Protein AF-A0A0A1Q3C1-F1 (afdb_monomer_lite)

pLDDT: mean 76.47, std 19.04, range [34.91, 94.44]

Radius of gyration: 22.86 Å; chains: 1; bounding box: 37×79×57 Å

Secondary structure (DSSP, 8-state):
---------------------------PPEEEEEETTEEEEEEEHHHHHHHHHHTT-EEEEEE-SS-EEEEEEETTSS-EEEEEEEEE-SSSEEEEEEEEETTEEE-TTHHHHHHHHHHH---

Foldseek 3Di:
DDDDDDDPPPPPDDPPPPPPPPPPPPQWAWEWEDDPNDIDTLGTPVLLQVLLVLLVKGKDWDDDQFKTWIWIFRPPPLTQIWIWIFGDPPDRYTYTPWIDTSNHTDDSVCSNVVSVVSNPPDD

Structure (mmCIF, N/CA/C/O backbone):
data_AF-A0A0A1Q3C1-F1
#
_entry.id   AF-A0A0A1Q3C1-F1
#
loop_
_atom_site.group_PDB
_atom_site.id
_atom_site.type_symbol
_atom_site.label_atom_id
_atom_site.label_alt_id
_atom_site.label_comp_id
_atom_site.label_asym_id
_atom_site.label_entity_id
_atom_site.label_seq_id
_atom_site.pdbx_PDB_ins_code
_atom_site.Cartn_x
_atom_site.Cartn_y
_atom_site.Cartn_z
_atom_site.occupancy
_atom_site.B_iso_or_equiv
_atom_site.auth_seq_id
_atom_site.auth_comp_id
_atom_site.auth_asym_id
_atom_site.auth_atom_id
_atom_site.pdbx_PDB_model_num
ATOM 1 N N . MET A 1 1 ? 17.900 65.408 40.569 1.00 34.91 1 MET A N 1
ATOM 2 C CA . MET A 1 1 ? 16.701 64.740 41.127 1.00 34.91 1 MET A CA 1
ATOM 3 C C . MET A 1 1 ? 15.834 64.235 39.973 1.00 34.91 1 MET A C 1
ATOM 5 O O . MET A 1 1 ? 15.878 64.850 38.917 1.00 34.91 1 MET A O 1
ATOM 9 N N . PRO A 1 2 ? 15.196 63.064 40.119 1.00 47.03 2 PRO A N 1
ATOM 10 C CA . PRO A 1 2 ? 15.098 62.025 39.084 1.00 47.03 2 PRO A CA 1
ATOM 11 C C . PRO A 1 2 ? 13.702 61.927 38.445 1.00 47.03 2 PRO A C 1
ATOM 13 O O . PRO A 1 2 ? 12.734 62.307 39.090 1.00 47.03 2 PRO A O 1
ATOM 16 N N . SER A 1 3 ? 13.557 61.301 37.265 1.00 36.66 3 SER A N 1
ATOM 17 C CA . SER A 1 3 ? 12.357 60.483 37.000 1.00 36.66 3 SER A CA 1
ATOM 18 C C . SER A 1 3 ? 12.482 59.525 35.803 1.00 36.66 3 SER A C 1
ATOM 20 O O . SER A 1 3 ? 12.571 59.953 34.659 1.00 36.66 3 SER A O 1
ATOM 22 N N . ARG A 1 4 ? 12.424 58.224 36.140 1.00 48.88 4 ARG A N 1
ATOM 23 C CA . ARG A 1 4 ? 11.749 57.104 35.440 1.00 48.88 4 ARG A CA 1
ATOM 24 C C . ARG A 1 4 ? 12.196 56.793 34.002 1.00 48.88 4 ARG A C 1
ATOM 26 O O . ARG A 1 4 ? 11.748 57.412 33.053 1.00 48.88 4 ARG A O 1
ATOM 33 N N . ARG A 1 5 ? 13.088 55.818 33.761 1.00 48.84 5 ARG A N 1
ATOM 34 C CA . ARG A 1 5 ? 12.874 54.348 33.858 1.00 48.84 5 ARG A CA 1
ATOM 35 C C . ARG A 1 5 ? 11.462 53.907 33.452 1.00 48.84 5 ARG A C 1
ATOM 37 O O . ARG A 1 5 ? 10.546 53.976 34.265 1.00 48.84 5 ARG A O 1
ATOM 44 N N . SER A 1 6 ? 11.339 53.332 32.258 1.00 43.41 6 SER A N 1
ATOM 45 C CA . SER A 1 6 ? 10.512 52.142 32.012 1.00 43.41 6 SER A CA 1
ATOM 46 C C . SER A 1 6 ? 11.006 51.427 30.758 1.00 43.41 6 SER A C 1
ATOM 48 O O . SER A 1 6 ? 10.671 51.768 29.631 1.00 43.41 6 SER A O 1
ATOM 50 N N . ILE A 1 7 ? 11.866 50.442 31.010 1.00 49.56 7 ILE A N 1
ATOM 51 C CA . ILE A 1 7 ? 12.169 49.331 30.116 1.00 49.56 7 ILE A CA 1
ATOM 52 C C . ILE A 1 7 ? 10.912 48.464 30.124 1.00 49.56 7 ILE A C 1
ATOM 54 O O . ILE A 1 7 ? 10.601 47.858 31.147 1.00 49.56 7 ILE A O 1
ATOM 58 N N . ILE A 1 8 ? 10.177 48.425 29.018 1.00 46.47 8 ILE A N 1
ATOM 59 C CA . ILE A 1 8 ? 9.148 47.407 28.813 1.00 46.47 8 ILE A CA 1
ATOM 60 C C . ILE A 1 8 ? 9.798 46.323 27.957 1.00 46.47 8 ILE A C 1
ATOM 62 O O . ILE A 1 8 ? 9.812 46.384 26.733 1.00 46.47 8 ILE A O 1
ATOM 66 N N . MET A 1 9 ? 10.399 45.349 28.645 1.00 43.19 9 MET A N 1
ATOM 67 C CA . MET A 1 9 ? 10.643 44.021 28.096 1.00 43.19 9 MET A CA 1
ATOM 68 C C . MET A 1 9 ? 9.287 43.333 27.973 1.00 43.19 9 MET A C 1
ATOM 70 O O . MET A 1 9 ? 8.748 42.835 28.960 1.00 43.19 9 MET A O 1
ATOM 74 N N . THR A 1 10 ? 8.718 43.309 26.774 1.00 48.22 10 THR A N 1
ATOM 75 C CA . THR A 1 10 ? 7.598 42.417 26.483 1.00 48.22 10 THR A CA 1
ATOM 76 C C . THR A 1 10 ? 8.180 41.078 26.046 1.00 48.22 10 THR A C 1
ATOM 78 O O . THR A 1 10 ? 8.592 40.897 24.904 1.00 48.22 10 THR A O 1
ATOM 81 N N . PHE A 1 11 ? 8.242 40.141 26.992 1.00 43.34 11 PHE A N 1
ATOM 82 C CA . PHE A 1 11 ? 8.357 38.715 26.705 1.00 43.34 11 PHE A CA 1
ATOM 83 C C . PHE A 1 11 ? 7.081 38.282 25.972 1.00 43.34 11 PHE A C 1
ATOM 85 O O . PHE A 1 11 ? 6.054 37.997 26.586 1.00 43.34 11 PHE A O 1
ATOM 92 N N . GLY A 1 12 ? 7.136 38.297 24.641 1.00 38.38 12 GLY A N 1
ATOM 93 C CA . GLY A 1 12 ? 6.123 37.702 23.780 1.00 38.38 12 GLY A CA 1
ATOM 94 C C . GLY A 1 12 ? 6.249 36.187 23.837 1.00 38.38 12 GLY A C 1
ATOM 95 O O . GLY A 1 12 ? 7.184 35.611 23.288 1.00 38.38 12 GLY A O 1
ATOM 96 N N . ALA A 1 13 ? 5.325 35.576 24.568 1.00 47.19 13 ALA A N 1
ATOM 97 C CA . ALA A 1 13 ? 5.185 34.145 24.734 1.00 47.19 13 ALA A CA 1
ATOM 98 C C . ALA A 1 13 ? 5.113 33.399 23.391 1.00 47.19 13 ALA A C 1
ATOM 100 O O . ALA A 1 13 ? 4.447 33.829 22.451 1.00 47.19 13 ALA A O 1
ATOM 101 N N . MET A 1 14 ? 5.804 32.257 23.373 1.00 43.12 14 MET A N 1
ATOM 102 C CA . MET A 1 14 ? 5.608 31.081 22.525 1.00 43.12 14 MET A CA 1
ATOM 103 C C . MET A 1 14 ? 4.363 31.119 21.626 1.00 43.12 14 MET A C 1
ATOM 105 O O . MET A 1 14 ? 3.274 30.715 22.028 1.00 43.12 14 MET A O 1
ATOM 109 N N . LEU A 1 15 ? 4.567 31.443 20.353 1.00 44.38 15 LEU A N 1
ATOM 110 C CA . LEU A 1 15 ? 3.851 30.756 19.287 1.00 44.38 15 LEU A CA 1
ATOM 111 C C . LEU A 1 15 ? 4.717 29.566 18.890 1.00 44.38 15 LEU A C 1
ATOM 113 O O . LEU A 1 15 ? 5.559 29.647 17.998 1.00 44.38 15 LEU A O 1
ATOM 117 N N . ALA A 1 16 ? 4.503 28.444 19.579 1.00 44.19 16 ALA A N 1
ATOM 118 C CA . ALA A 1 16 ? 4.745 27.142 18.986 1.00 44.19 16 ALA A CA 1
ATOM 119 C C . ALA A 1 16 ? 3.756 27.010 17.822 1.00 44.19 16 ALA A C 1
ATOM 121 O O . ALA A 1 16 ? 2.702 26.387 17.929 1.00 44.19 16 ALA A O 1
ATOM 122 N N . MET A 1 17 ? 4.088 27.647 16.698 1.00 45.28 17 MET A N 1
ATOM 123 C CA . MET A 1 17 ? 3.684 27.151 15.399 1.00 45.28 17 MET A CA 1
ATOM 124 C C . MET A 1 17 ? 4.298 25.760 15.323 1.00 45.28 17 MET A C 1
ATOM 126 O O . MET A 1 17 ? 5.436 25.575 14.899 1.00 45.28 17 MET A O 1
ATOM 130 N N . GLY A 1 18 ? 3.531 24.778 15.797 1.00 39.97 18 GLY A N 1
ATOM 131 C CA . GLY A 1 18 ? 3.558 23.451 15.233 1.00 39.97 18 GLY A CA 1
ATOM 132 C C . GLY A 1 18 ? 3.296 23.650 13.754 1.00 39.97 18 GLY A C 1
ATOM 133 O O . GLY A 1 18 ? 2.152 23.635 13.309 1.00 39.97 18 GLY A O 1
ATOM 134 N N . ALA A 1 19 ? 4.371 23.914 13.011 1.00 40.84 19 ALA A N 1
ATOM 135 C CA . ALA A 1 19 ? 4.465 23.528 11.631 1.00 40.84 19 ALA A CA 1
ATOM 136 C C . ALA A 1 19 ? 4.212 22.028 11.682 1.00 40.84 19 ALA A C 1
ATOM 138 O O . ALA A 1 19 ? 5.096 21.230 11.992 1.00 40.84 19 ALA A O 1
ATOM 139 N N . SER A 1 20 ? 2.937 21.680 11.521 1.00 43.62 20 SER A N 1
ATOM 140 C CA . SER A 1 20 ? 2.511 20.424 10.953 1.00 43.62 20 SER A CA 1
ATOM 141 C C . SER A 1 20 ? 3.520 20.160 9.859 1.00 43.62 20 SER A C 1
ATOM 143 O O . SER A 1 20 ? 3.592 20.909 8.887 1.00 43.62 20 SER A O 1
ATOM 145 N N . LEU A 1 21 ? 4.409 19.205 10.133 1.00 40.56 21 LEU A N 1
ATOM 146 C CA . LEU A 1 21 ? 5.357 18.686 9.172 1.00 40.56 21 LEU A CA 1
ATOM 147 C C . LEU A 1 21 ? 4.538 18.480 7.910 1.00 40.56 21 LEU A C 1
ATOM 149 O O . LEU A 1 21 ? 3.653 17.623 7.893 1.00 40.56 21 LEU A O 1
ATOM 153 N N . SER A 1 22 ? 4.750 19.354 6.925 1.00 38.00 22 SER A N 1
ATOM 154 C CA . SER A 1 22 ? 4.130 19.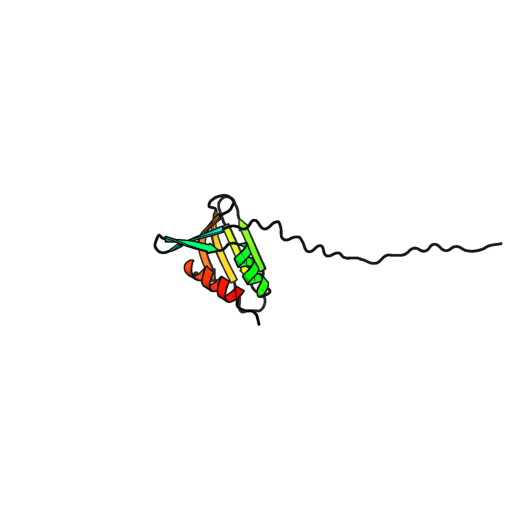236 5.619 1.00 38.00 22 SER A CA 1
ATOM 155 C C . SER A 1 22 ? 4.297 17.773 5.233 1.00 38.00 22 SER A C 1
ATOM 157 O O . SER A 1 22 ? 5.440 17.303 5.294 1.00 38.00 22 SER A O 1
ATOM 159 N N . PRO A 1 23 ? 3.217 17.022 4.940 1.00 45.97 23 PRO A N 1
ATOM 160 C CA . PRO A 1 23 ? 3.366 15.638 4.532 1.00 45.97 23 PRO A CA 1
ATOM 161 C C . PRO A 1 23 ? 4.324 15.681 3.353 1.00 45.97 23 PRO A C 1
ATOM 163 O O . PRO A 1 23 ? 4.051 16.362 2.362 1.00 45.97 23 PRO A O 1
ATOM 166 N N . ALA A 1 24 ? 5.512 15.107 3.563 1.00 44.75 24 ALA A N 1
ATOM 167 C CA . ALA A 1 24 ? 6.609 15.099 2.613 1.00 44.75 24 ALA A CA 1
ATOM 168 C C . ALA A 1 24 ? 6.002 14.846 1.247 1.00 44.75 24 ALA A C 1
ATOM 170 O O . ALA A 1 24 ? 5.392 13.793 1.128 1.00 44.75 24 ALA A O 1
ATOM 171 N N . ALA A 1 25 ? 6.071 15.827 0.329 1.00 42.94 25 ALA A N 1
ATOM 172 C CA . ALA A 1 25 ? 5.356 15.852 -0.949 1.00 42.94 25 ALA A CA 1
ATOM 173 C C . ALA A 1 25 ? 5.084 14.426 -1.434 1.00 42.94 25 ALA A C 1
ATOM 175 O O . ALA A 1 25 ? 5.975 13.785 -2.000 1.00 42.94 25 ALA A O 1
ATOM 176 N N . ALA A 1 26 ? 3.915 13.892 -1.063 1.00 53.47 26 ALA A N 1
ATOM 177 C CA . ALA A 1 26 ? 3.680 12.464 -1.146 1.00 53.47 26 ALA A CA 1
ATOM 178 C C . ALA A 1 26 ? 3.444 12.215 -2.620 1.00 53.47 26 ALA A C 1
ATOM 180 O O . ALA A 1 26 ? 2.363 12.484 -3.138 1.00 53.47 26 ALA A O 1
ATOM 181 N N . ARG A 1 27 ? 4.503 11.825 -3.332 1.00 66.38 27 ARG A N 1
ATOM 182 C CA . ARG A 1 27 ? 4.373 11.362 -4.706 1.00 66.38 27 ARG A CA 1
ATOM 183 C C . ARG A 1 27 ? 3.360 10.230 -4.650 1.00 66.38 27 ARG A C 1
ATOM 185 O O . ARG A 1 27 ? 3.608 9.219 -3.995 1.00 66.38 27 ARG A O 1
ATOM 192 N N . SER A 1 28 ? 2.198 10.447 -5.256 1.00 83.81 28 SER A N 1
ATOM 193 C CA . SER A 1 28 ? 1.198 9.406 -5.395 1.00 83.81 28 SER A CA 1
ATOM 194 C C . SER A 1 28 ? 1.815 8.312 -6.260 1.00 83.81 28 SER A C 1
ATOM 196 O O . SER A 1 28 ? 2.233 8.548 -7.394 1.00 83.81 28 SER A O 1
ATOM 198 N N . VAL A 1 29 ? 1.958 7.125 -5.678 1.00 89.94 29 VAL A N 1
ATOM 199 C CA . VAL A 1 29 ? 2.451 5.946 -6.384 1.00 89.94 29 VAL A CA 1
ATOM 200 C C . VAL A 1 29 ? 1.224 5.160 -6.801 1.00 89.94 29 VAL A C 1
ATOM 202 O O . VAL A 1 29 ? 0.403 4.808 -5.952 1.00 89.94 29 VAL A O 1
ATOM 205 N N . CYS A 1 30 ? 1.081 4.918 -8.098 1.00 91.94 30 CYS A N 1
ATOM 206 C CA . CYS A 1 30 ? 0.037 4.065 -8.635 1.00 91.94 30 CYS A CA 1
ATOM 207 C C . CYS A 1 30 ? 0.321 2.609 -8.252 1.00 91.94 30 CYS A C 1
ATOM 209 O O . CYS A 1 30 ? 1.465 2.154 -8.319 1.00 91.94 30 CYS A O 1
ATOM 211 N N . LEU A 1 31 ? -0.695 1.870 -7.827 1.00 92.88 31 LEU A N 1
ATOM 212 C CA . LEU A 1 31 ? -0.550 0.499 -7.357 1.00 92.88 31 LEU A CA 1
ATOM 213 C C . LEU A 1 31 ? -1.329 -0.415 -8.289 1.00 92.88 31 LEU A C 1
ATOM 215 O O . LEU A 1 31 ? -2.492 -0.175 -8.585 1.00 92.88 31 LEU A O 1
ATOM 219 N N . TRP A 1 32 ? -0.700 -1.484 -8.751 1.00 93.69 32 TRP A N 1
ATOM 220 C CA . TRP A 1 32 ? -1.363 -2.475 -9.595 1.00 93.69 32 TRP A CA 1
ATOM 221 C C . TRP A 1 32 ? -0.950 -3.883 -9.182 1.00 93.69 32 TRP A C 1
ATOM 223 O O . TRP A 1 32 ? 0.049 -4.061 -8.497 1.00 93.69 32 TRP A O 1
ATOM 233 N N . SER A 1 33 ? -1.702 -4.905 -9.579 1.00 93.19 33 SER A N 1
ATOM 234 C CA . SER A 1 33 ? -1.302 -6.307 -9.393 1.00 93.19 33 SER A CA 1
ATOM 235 C C . SER A 1 33 ? -1.827 -7.188 -10.522 1.00 93.19 33 SER A C 1
ATOM 237 O O . SER A 1 33 ? -2.628 -6.734 -11.337 1.00 93.19 33 SER A O 1
ATOM 239 N N . PHE A 1 34 ? -1.376 -8.441 -10.579 1.00 89.25 34 PHE A N 1
ATOM 240 C CA . PHE A 1 34 ? -1.915 -9.452 -11.484 1.00 89.25 34 PHE A CA 1
ATOM 241 C C . PHE A 1 34 ? -2.759 -10.463 -10.711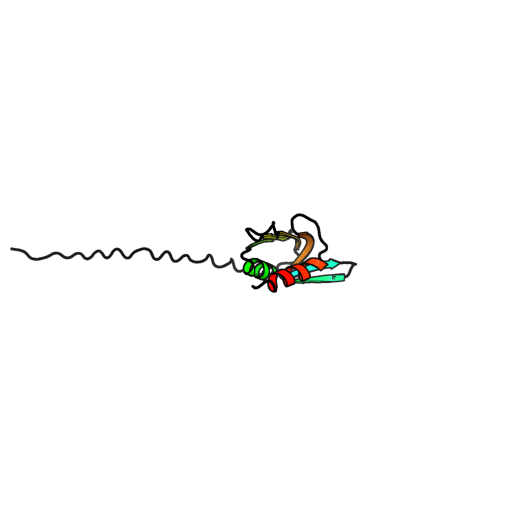 1.00 89.25 34 PHE A C 1
ATOM 243 O O . PHE A 1 34 ? -2.270 -11.131 -9.801 1.00 89.25 34 PHE A O 1
ATOM 250 N N . VAL A 1 35 ? -4.015 -10.624 -11.119 1.00 86.56 35 VAL A N 1
ATOM 251 C CA . VAL A 1 35 ? -4.910 -11.683 -10.641 1.00 86.56 35 VAL A CA 1
ATOM 252 C C . VAL A 1 35 ? -5.391 -12.452 -11.861 1.00 86.56 35 VAL A C 1
ATOM 254 O O . VAL A 1 35 ? -5.883 -11.851 -12.808 1.00 86.56 35 VAL A O 1
ATOM 257 N N . GLN A 1 36 ? -5.203 -13.775 -11.873 1.00 86.56 36 GLN A N 1
ATOM 258 C CA . GLN A 1 36 ? -5.601 -14.631 -13.003 1.00 86.56 36 GLN A CA 1
ATOM 259 C C . GLN A 1 36 ? -5.093 -14.112 -14.370 1.00 86.56 36 GLN A C 1
ATOM 261 O O . GLN A 1 36 ? -5.826 -14.094 -15.353 1.00 86.56 36 GLN A O 1
ATOM 266 N N . ASN A 1 37 ? -3.827 -13.676 -14.427 1.00 86.38 37 ASN A N 1
ATOM 267 C CA . ASN A 1 37 ? -3.175 -13.082 -15.609 1.00 86.38 37 ASN A CA 1
ATOM 268 C C . ASN A 1 37 ? -3.785 -11.761 -16.118 1.00 86.38 37 ASN A C 1
ATOM 270 O O . ASN A 1 37 ? -3.433 -11.305 -17.204 1.00 86.38 37 ASN A O 1
ATOM 274 N N . GLN A 1 38 ? -4.651 -11.111 -15.340 1.00 89.50 38 GLN A N 1
ATOM 275 C CA . GLN A 1 38 ? -5.182 -9.786 -15.648 1.00 89.50 38 GLN A CA 1
ATOM 276 C C . GLN A 1 38 ? -4.587 -8.740 -14.710 1.00 89.50 38 GLN A C 1
ATOM 278 O O . GLN A 1 38 ? -4.518 -8.947 -13.497 1.00 89.50 38 GLN A O 1
ATOM 283 N N . ARG A 1 39 ? -4.145 -7.612 -15.280 1.00 90.38 39 ARG A N 1
ATOM 284 C CA . ARG A 1 39 ? -3.699 -6.455 -14.502 1.00 90.38 39 ARG A CA 1
ATOM 285 C C . ARG A 1 3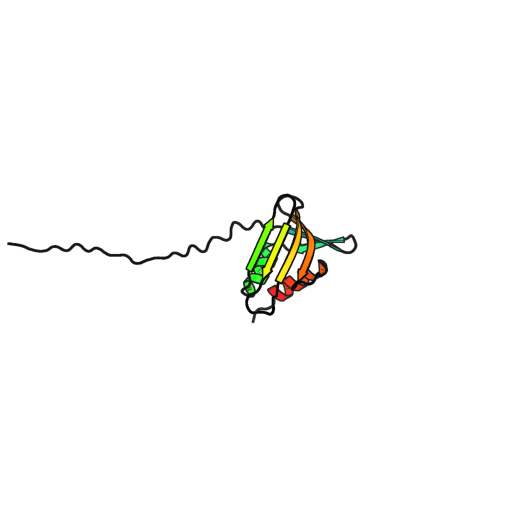9 ? -4.921 -5.776 -13.898 1.00 90.38 39 ARG A C 1
ATOM 287 O O . ARG A 1 39 ? -5.808 -5.348 -14.631 1.00 90.38 39 ARG A O 1
ATOM 294 N N . ILE A 1 40 ? -4.925 -5.640 -12.582 1.00 90.44 40 ILE A N 1
ATOM 295 C CA . ILE A 1 40 ? -5.919 -4.876 -11.836 1.00 90.44 40 ILE A CA 1
ATOM 296 C C . ILE A 1 40 ? -5.267 -3.628 -11.246 1.00 90.44 40 ILE A C 1
ATOM 298 O O . ILE A 1 40 ? -4.138 -3.684 -10.752 1.00 90.44 40 ILE A O 1
ATOM 302 N N . ASP A 1 41 ? -5.973 -2.504 -11.327 1.00 90.19 41 ASP A N 1
ATOM 303 C CA . ASP A 1 41 ? -5.606 -1.279 -10.621 1.00 90.19 41 ASP A CA 1
ATOM 304 C C . ASP A 1 41 ? -6.037 -1.417 -9.158 1.00 90.19 41 ASP A C 1
ATOM 306 O O . ASP A 1 41 ? -7.171 -1.798 -8.872 1.00 90.19 41 ASP A O 1
ATOM 310 N N . LEU A 1 42 ? -5.110 -1.182 -8.235 1.00 85.25 42 LEU A N 1
ATOM 311 C CA . LEU A 1 42 ? -5.336 -1.309 -6.802 1.00 85.25 42 LEU A CA 1
ATOM 312 C C . LEU A 1 42 ? -5.578 0.030 -6.110 1.00 85.25 42 LEU A C 1
ATOM 314 O O . LEU A 1 42 ? -5.761 -0.010 -4.893 1.00 85.25 42 LEU A O 1
ATOM 318 N N . SER A 1 43 ? -5.610 1.155 -6.845 1.00 87.75 43 SER A N 1
ATOM 319 C CA . SER A 1 43 ? -5.619 2.549 -6.366 1.00 87.75 43 SER A CA 1
ATOM 320 C C . SER A 1 43 ? -4.207 3.160 -6.256 1.00 87.75 43 SER A C 1
ATOM 322 O O . SER A 1 43 ? -3.226 2.655 -6.804 1.00 87.75 43 SER A O 1
ATOM 324 N N . SER A 1 44 ? -4.089 4.294 -5.572 1.00 90.31 44 SER A N 1
ATOM 325 C CA . SER A 1 44 ? -2.842 5.006 -5.312 1.00 90.31 44 SER A CA 1
ATOM 326 C C . SER A 1 44 ? -2.490 4.982 -3.826 1.00 90.31 44 SER A C 1
ATOM 328 O O . SER A 1 44 ? -3.361 4.895 -2.959 1.00 90.31 44 SER A O 1
ATOM 330 N N . THR A 1 45 ? -1.205 5.125 -3.497 1.00 90.81 45 THR A N 1
ATOM 331 C CA . THR A 1 45 ? -0.770 5.265 -2.093 1.00 90.81 45 THR A CA 1
ATOM 332 C C . THR A 1 45 ?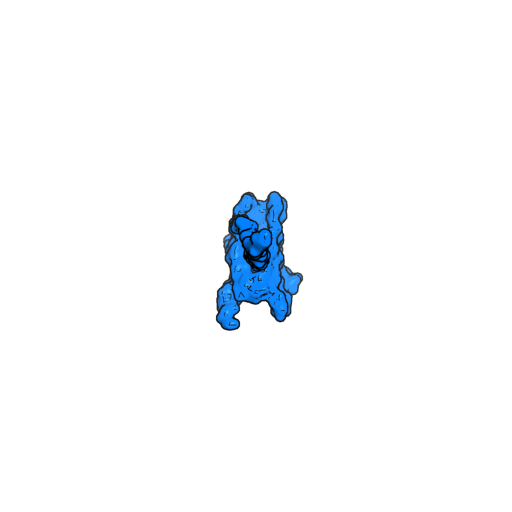 -1.510 6.383 -1.365 1.00 90.81 45 THR A C 1
ATOM 334 O O . THR A 1 45 ? -1.876 6.228 -0.205 1.00 90.81 45 THR A O 1
ATOM 337 N N . GLN A 1 46 ? -1.792 7.487 -2.054 1.00 90.06 46 GLN A N 1
ATOM 338 C CA . GLN A 1 46 ? -2.491 8.631 -1.480 1.00 90.06 46 GLN A CA 1
ATOM 339 C C . GLN A 1 46 ? -3.953 8.322 -1.129 1.00 90.06 46 GLN A C 1
ATOM 341 O O . GL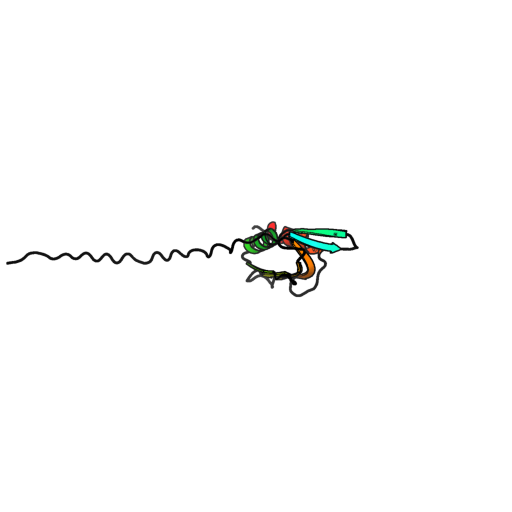N A 1 46 ? -4.447 8.753 -0.086 1.00 90.06 46 GLN A O 1
ATOM 346 N N . GLU A 1 47 ? -4.661 7.577 -1.975 1.00 88.62 47 GLU A N 1
ATOM 347 C CA . GLU A 1 47 ? -6.044 7.167 -1.716 1.00 88.62 47 GLU A CA 1
ATOM 348 C C . GLU A 1 47 ? -6.136 6.198 -0.537 1.00 88.62 47 GLU A C 1
ATOM 350 O O . GLU A 1 47 ? -6.965 6.395 0.357 1.00 88.62 47 GLU A O 1
ATOM 355 N N . ILE A 1 48 ? -5.245 5.202 -0.487 1.00 88.88 48 ILE A N 1
ATOM 356 C CA . ILE A 1 48 ? -5.163 4.264 0.639 1.00 88.88 48 ILE A CA 1
ATOM 357 C C . ILE A 1 48 ? -4.853 5.028 1.927 1.00 88.88 48 ILE A C 1
ATOM 359 O O . ILE A 1 48 ? -5.547 4.865 2.931 1.00 88.88 48 ILE A O 1
ATOM 363 N N . GLU A 1 49 ? -3.857 5.911 1.899 1.00 88.38 49 GLU A N 1
ATOM 364 C CA . GLU A 1 49 ? -3.490 6.723 3.054 1.00 88.38 49 GLU A CA 1
ATOM 365 C C . GLU A 1 49 ? -4.655 7.596 3.529 1.00 88.38 49 GLU A C 1
ATOM 367 O O . GLU A 1 49 ? -4.977 7.600 4.717 1.00 88.38 49 GLU A O 1
ATOM 372 N N . THR A 1 50 ? -5.364 8.250 2.609 1.00 88.44 50 THR A N 1
ATOM 373 C CA . THR A 1 50 ? -6.546 9.060 2.930 1.00 88.44 50 THR A CA 1
ATOM 374 C C . THR A 1 50 ? -7.649 8.221 3.581 1.00 88.44 50 THR A C 1
ATOM 376 O O . THR A 1 50 ? -8.295 8.677 4.529 1.00 88.44 50 THR A O 1
ATOM 379 N N . ALA A 1 51 ? -7.885 6.995 3.107 1.00 87.19 51 ALA A N 1
ATOM 380 C CA . ALA A 1 51 ? -8.886 6.097 3.682 1.00 87.19 51 ALA A CA 1
ATOM 381 C C . ALA A 1 51 ? -8.540 5.706 5.128 1.00 87.19 51 ALA A C 1
ATOM 383 O O . ALA A 1 51 ? -9.411 5.740 5.998 1.00 87.19 51 ALA A O 1
ATOM 384 N N . PHE A 1 52 ? -7.269 5.410 5.407 1.00 87.94 52 PHE A N 1
ATOM 385 C CA . PHE A 1 52 ? -6.790 5.124 6.761 1.00 87.94 52 PHE A CA 1
ATOM 386 C C . PHE A 1 52 ? -6.824 6.362 7.666 1.00 87.94 52 PHE A C 1
ATOM 388 O O . PHE A 1 52 ? -7.310 6.277 8.795 1.00 87.94 52 PHE A O 1
ATOM 395 N N . GLN A 1 53 ? -6.390 7.525 7.174 1.00 87.38 53 GLN A N 1
ATOM 396 C CA . GLN A 1 53 ? -6.414 8.789 7.918 1.00 87.38 53 GLN A CA 1
ATOM 397 C C . GLN A 1 53 ? -7.831 9.189 8.347 1.00 87.38 53 GLN A C 1
ATOM 399 O O . GLN A 1 53 ? -8.029 9.638 9.474 1.00 87.38 53 GLN A O 1
ATOM 404 N N . ARG A 1 54 ? -8.850 8.958 7.504 1.00 85.31 54 ARG A N 1
ATOM 405 C CA . ARG A 1 54 ? -10.266 9.194 7.862 1.00 85.31 54 ARG A CA 1
ATOM 406 C C . ARG A 1 54 ? -10.733 8.380 9.069 1.00 85.31 54 ARG A C 1
ATOM 408 O O . ARG A 1 54 ? -11.674 8.795 9.736 1.00 85.31 54 ARG A O 1
ATOM 415 N N . GLN A 1 55 ? -10.083 7.254 9.348 1.00 83.81 55 GLN A N 1
ATOM 416 C CA . GLN A 1 55 ? -10.355 6.402 10.506 1.00 83.81 55 GLN A CA 1
ATOM 417 C C . GLN A 1 55 ? -9.456 6.717 11.713 1.00 83.81 55 GLN A C 1
ATOM 419 O O . GLN A 1 55 ? -9.466 5.967 12.688 1.00 83.81 55 GLN A O 1
ATOM 424 N N . GLY A 1 56 ? -8.656 7.788 11.656 1.00 87.00 56 GLY A N 1
ATOM 425 C CA . GLY A 1 56 ? -7.644 8.105 12.667 1.00 87.00 56 GLY A CA 1
ATOM 426 C C . GLY A 1 56 ? -6.374 7.255 12.556 1.00 87.00 56 GLY A C 1
ATOM 427 O O . GLY A 1 56 ? -5.586 7.210 13.498 1.00 87.00 56 GLY A O 1
ATOM 428 N N . GLY A 1 57 ? -6.187 6.552 11.435 1.00 87.69 57 GLY A N 1
ATOM 429 C CA . GLY A 1 57 ? -4.994 5.769 11.139 1.00 87.69 57 GLY A CA 1
ATOM 430 C C . GLY A 1 57 ? -3.886 6.555 10.447 1.00 87.69 57 GLY A C 1
ATOM 431 O O . GLY A 1 57 ? -4.016 7.738 10.138 1.00 87.69 57 GLY A O 1
ATOM 432 N N . SER A 1 58 ? -2.783 5.869 10.179 1.00 87.75 58 SER A N 1
ATOM 433 C CA . SER A 1 58 ? -1.645 6.394 9.429 1.00 87.75 58 SER A CA 1
ATOM 434 C C . SER A 1 58 ? -1.046 5.319 8.532 1.00 87.75 58 SER A C 1
ATOM 436 O O . SER A 1 58 ? -1.227 4.123 8.771 1.00 87.75 58 SER A O 1
ATOM 438 N N . CYS A 1 59 ? -0.334 5.755 7.496 1.00 89.38 59 CYS A N 1
ATOM 439 C CA . CYS A 1 59 ? 0.416 4.880 6.611 1.00 89.38 59 CYS A CA 1
ATOM 440 C C . CYS A 1 59 ? 1.877 5.313 6.547 1.00 89.38 59 CYS A C 1
ATOM 442 O O . CYS A 1 59 ? 2.208 6.493 6.645 1.00 89.38 59 CYS A O 1
ATOM 444 N N . ARG A 1 60 ? 2.760 4.341 6.355 1.00 89.44 60 ARG A N 1
ATOM 445 C CA . ARG A 1 60 ? 4.165 4.538 6.033 1.00 89.44 60 ARG A CA 1
ATOM 446 C C . ARG A 1 60 ? 4.413 3.930 4.667 1.00 89.44 60 ARG A C 1
ATOM 448 O O . ARG A 1 60 ? 4.251 2.728 4.491 1.00 89.44 60 ARG A O 1
ATOM 455 N N . VAL A 1 61 ? 4.825 4.764 3.722 1.00 89.69 61 VAL A N 1
ATOM 456 C CA . VAL A 1 61 ? 5.223 4.329 2.384 1.00 89.69 61 VAL A CA 1
ATOM 457 C C . VAL A 1 61 ? 6.742 4.356 2.307 1.00 89.69 61 VAL A C 1
ATOM 459 O O . VAL A 1 61 ? 7.377 5.360 2.627 1.00 89.69 61 VAL A O 1
ATOM 462 N N . GLN A 1 62 ? 7.327 3.248 1.879 1.00 89.38 62 GLN A N 1
ATOM 463 C CA . GLN A 1 62 ? 8.742 3.116 1.598 1.00 89.38 62 GLN A CA 1
ATOM 464 C C . GLN A 1 62 ? 8.903 2.561 0.188 1.00 89.38 62 GLN A C 1
ATOM 466 O O . GLN A 1 62 ? 8.514 1.436 -0.106 1.00 89.38 62 GLN A O 1
ATOM 471 N N . GLN A 1 63 ? 9.511 3.352 -0.686 1.00 86.62 63 GLN A N 1
ATOM 472 C CA . GLN A 1 63 ? 9.827 2.941 -2.045 1.00 86.62 63 GLN A CA 1
ATOM 473 C C . GLN A 1 63 ? 11.318 3.132 -2.285 1.00 86.62 63 GLN A C 1
ATOM 475 O O . GLN A 1 63 ? 11.883 4.192 -2.015 1.00 86.62 63 GLN A O 1
ATOM 480 N N . THR A 1 64 ? 11.954 2.087 -2.790 1.00 87.00 64 THR A N 1
ATOM 481 C CA . THR A 1 64 ? 13.323 2.104 -3.295 1.00 87.00 64 THR A CA 1
ATOM 482 C C . THR A 1 64 ? 13.295 1.879 -4.808 1.00 87.00 64 THR A C 1
ATOM 484 O O . THR A 1 64 ? 12.228 1.876 -5.418 1.00 87.00 64 THR A O 1
ATOM 487 N N . ARG A 1 65 ? 14.457 1.706 -5.447 1.00 85.12 65 ARG A N 1
ATOM 488 C CA . ARG A 1 65 ? 14.509 1.314 -6.867 1.00 85.12 65 ARG A CA 1
ATOM 489 C C . ARG A 1 65 ? 14.039 -0.124 -7.105 1.00 85.12 65 ARG A C 1
ATOM 491 O O . ARG A 1 65 ? 13.621 -0.434 -8.209 1.00 85.12 65 ARG A O 1
ATOM 498 N N . GLU A 1 66 ? 14.118 -0.976 -6.087 1.00 88.12 66 GLU A N 1
ATOM 499 C CA . GLU A 1 66 ? 13.930 -2.428 -6.218 1.00 88.12 66 GLU A CA 1
ATOM 500 C C . GLU A 1 66 ? 12.708 -2.937 -5.449 1.00 88.12 66 GLU A C 1
ATOM 502 O O . GLU A 1 66 ? 12.159 -3.990 -5.764 1.00 88.12 66 GLU A O 1
ATOM 507 N N . SER A 1 67 ? 12.259 -2.185 -4.446 1.00 89.38 67 SER A N 1
ATOM 508 C CA . SER A 1 67 ? 11.193 -2.600 -3.542 1.00 89.38 67 SER A CA 1
ATOM 509 C C . SER A 1 67 ? 10.206 -1.479 -3.261 1.00 89.38 67 SER A C 1
ATOM 511 O O . SER A 1 67 ? 10.561 -0.306 -3.147 1.00 89.38 67 SER A O 1
ATOM 513 N N . PHE A 1 68 ? 8.948 -1.867 -3.125 1.00 92.88 68 PHE A N 1
ATOM 514 C CA . PHE A 1 68 ? 7.871 -1.037 -2.627 1.00 92.88 68 PHE A CA 1
ATOM 515 C C . PHE A 1 68 ? 7.280 -1.705 -1.391 1.00 92.88 68 PHE A C 1
ATOM 517 O O . PHE A 1 68 ? 7.013 -2.909 -1.397 1.00 92.88 68 PHE A O 1
ATOM 524 N N . ARG A 1 69 ? 7.066 -0.916 -0.343 1.00 92.62 69 ARG A N 1
ATOM 525 C CA . ARG A 1 69 ? 6.396 -1.322 0.881 1.00 92.62 69 ARG A CA 1
ATOM 526 C C . ARG A 1 69 ? 5.464 -0.213 1.351 1.00 92.62 69 ARG A C 1
ATOM 528 O O . ARG A 1 69 ? 5.854 0.950 1.404 1.00 92.62 69 ARG A O 1
ATOM 535 N N . MET A 1 70 ? 4.248 -0.572 1.725 1.00 91.69 70 MET A N 1
ATOM 536 C CA . MET A 1 70 ? 3.307 0.332 2.373 1.00 91.69 70 MET A CA 1
ATOM 537 C C . MET A 1 70 ? 2.687 -0.368 3.569 1.00 91.69 70 MET A C 1
ATOM 539 O O . MET A 1 70 ? 2.065 -1.411 3.403 1.00 91.69 70 MET A O 1
ATOM 543 N N . ASP A 1 71 ? 2.849 0.211 4.753 1.00 91.50 71 ASP A N 1
ATOM 544 C CA . ASP A 1 71 ? 2.284 -0.299 5.998 1.00 91.50 71 ASP A CA 1
ATOM 545 C C . ASP A 1 71 ? 1.308 0.734 6.562 1.00 91.50 71 ASP A C 1
ATOM 547 O O . ASP A 1 71 ? 1.703 1.851 6.896 1.00 91.50 71 ASP A O 1
ATOM 551 N N . CYS A 1 72 ? 0.038 0.373 6.685 1.00 89.81 72 CYS A N 1
ATOM 552 C CA . CYS A 1 72 ? -1.000 1.210 7.273 1.00 89.81 72 CYS A CA 1
ATOM 553 C C . CYS A 1 72 ? -1.532 0.601 8.561 1.00 89.81 72 CYS A C 1
ATOM 555 O O . CYS A 1 72 ? -1.616 -0.621 8.668 1.00 89.81 72 CYS A O 1
ATOM 557 N N . ALA A 1 73 ? -1.925 1.438 9.520 1.00 89.81 73 ALA A N 1
ATOM 558 C CA . ALA A 1 73 ? -2.498 1.008 10.790 1.00 89.81 73 ALA A CA 1
ATOM 559 C C . ALA A 1 73 ? -3.515 2.023 11.331 1.00 89.81 73 ALA A C 1
ATOM 561 O O . ALA A 1 73 ? -3.318 3.230 11.213 1.00 89.81 73 ALA A O 1
ATOM 562 N N . ILE A 1 74 ? -4.573 1.534 11.983 1.00 87.56 74 ILE A N 1
ATOM 563 C CA . ILE A 1 74 ? -5.527 2.358 12.745 1.00 87.56 74 ILE A CA 1
ATOM 564 C C . ILE A 1 74 ? -5.348 2.063 14.244 1.00 87.56 74 ILE A C 1
ATOM 566 O O . ILE A 1 74 ? -5.632 0.936 14.663 1.00 87.56 74 ILE A O 1
ATOM 570 N N . PRO A 1 75 ? -4.899 3.032 15.067 1.00 80.50 75 PRO A N 1
ATOM 571 C CA . PRO A 1 75 ? -4.781 2.861 16.513 1.00 80.50 75 PRO A CA 1
ATOM 572 C C . PRO A 1 75 ? -6.125 2.505 17.167 1.00 80.50 75 PRO A C 1
ATOM 574 O O . PRO A 1 75 ? -7.168 3.044 16.806 1.00 80.50 75 PRO A O 1
ATOM 577 N N . GLY A 1 76 ? -6.114 1.610 18.158 1.00 73.44 76 GLY A N 1
ATOM 578 C CA . GLY A 1 76 ? -7.276 1.347 19.023 1.00 73.44 76 GLY A CA 1
ATOM 579 C C . GLY A 1 76 ? -8.420 0.514 18.422 1.00 73.44 76 GLY A C 1
ATOM 580 O O . GLY A 1 76 ? -9.285 0.063 19.169 1.00 73.44 76 GLY A O 1
ATOM 581 N N . ARG A 1 77 ? -8.431 0.232 17.114 1.00 65.19 77 ARG A N 1
ATOM 582 C CA . ARG A 1 77 ? -9.247 -0.856 16.538 1.00 65.19 77 ARG A CA 1
ATOM 583 C C . ARG A 1 77 ? -8.431 -2.152 16.559 1.00 65.19 77 ARG A C 1
ATOM 585 O O . ARG A 1 77 ? -7.207 -2.050 16.562 1.00 65.19 77 ARG A O 1
ATOM 592 N N . PRO A 1 78 ? -9.046 -3.354 16.591 1.00 55.06 78 PRO A N 1
ATOM 593 C CA . PRO A 1 78 ? -8.313 -4.615 16.486 1.00 55.06 78 PRO A CA 1
ATOM 594 C C . PRO A 1 78 ? -7.531 -4.625 15.172 1.00 55.06 78 PRO A C 1
ATOM 596 O O . PRO A 1 78 ? -8.081 -4.918 14.115 1.00 55.06 78 PRO A O 1
ATOM 599 N N . VAL A 1 79 ? -6.281 -4.175 15.295 1.00 57.97 79 VAL A N 1
ATOM 600 C CA . VAL A 1 79 ? -5.187 -4.079 14.335 1.00 57.97 79 VAL A CA 1
ATOM 601 C C . VAL A 1 79 ? -5.692 -4.155 12.901 1.00 57.97 79 VAL A C 1
ATOM 603 O O . VAL A 1 79 ? -5.497 -5.174 12.260 1.00 57.97 79 VAL A O 1
ATOM 606 N N . GLN A 1 80 ? -6.382 -3.110 12.420 1.00 73.62 80 GLN A N 1
ATOM 607 C CA . GLN A 1 80 ? -6.607 -2.947 10.983 1.00 73.62 80 GLN A CA 1
ATOM 608 C C . GLN A 1 80 ? -5.281 -2.505 10.389 1.00 73.62 80 GLN A C 1
ATOM 610 O O . GLN A 1 80 ? -4.983 -1.310 10.364 1.00 73.62 80 GLN A O 1
ATOM 615 N N . THR A 1 81 ? -4.455 -3.485 10.029 1.00 85.06 81 THR A N 1
ATOM 616 C CA . THR A 1 81 ? -3.180 -3.247 9.362 1.00 85.06 81 THR A CA 1
ATOM 617 C C . THR A 1 81 ? -3.251 -3.706 7.928 1.00 85.06 81 THR A C 1
ATOM 619 O O . THR A 1 81 ? -3.747 -4.794 7.648 1.00 85.06 81 THR A O 1
ATOM 622 N N . LEU A 1 82 ? -2.756 -2.878 7.019 1.00 87.94 82 LEU A N 1
ATOM 623 C CA . LEU A 1 82 ? -2.595 -3.231 5.617 1.00 87.94 82 LEU A CA 1
ATOM 624 C C . LEU A 1 82 ? -1.116 -3.138 5.281 1.00 87.94 82 LEU A C 1
ATOM 626 O O . LEU A 1 82 ? -0.525 -2.073 5.423 1.00 87.94 82 LEU A O 1
ATOM 630 N N . GLU A 1 83 ? -0.541 -4.248 4.842 1.00 90.56 83 GLU A N 1
ATOM 631 C CA . GLU A 1 83 ? 0.828 -4.310 4.346 1.00 90.56 83 GLU A CA 1
ATOM 632 C C . GLU A 1 83 ? 0.776 -4.644 2.856 1.00 90.56 83 GLU A C 1
ATOM 634 O O . GLU A 1 83 ? 0.224 -5.676 2.460 1.00 90.56 83 GLU A O 1
ATOM 639 N N . LEU A 1 84 ? 1.338 -3.770 2.031 1.00 91.50 84 LEU A N 1
ATOM 640 C CA . LEU A 1 84 ? 1.520 -3.985 0.602 1.00 91.50 84 LEU A CA 1
ATOM 641 C C . LEU A 1 84 ? 3.010 -4.097 0.330 1.00 91.50 84 LEU A C 1
ATOM 643 O O . LEU A 1 84 ? 3.762 -3.193 0.685 1.00 91.50 84 LEU A O 1
ATOM 647 N N . THR A 1 85 ? 3.420 -5.168 -0.337 1.00 91.69 85 THR A N 1
ATOM 648 C CA . THR A 1 85 ? 4.789 -5.341 -0.822 1.00 91.69 85 THR A CA 1
ATOM 649 C C . THR A 1 85 ? 4.752 -5.556 -2.323 1.00 91.69 85 THR A C 1
ATOM 651 O O . THR A 1 85 ? 3.874 -6.248 -2.845 1.00 91.69 85 THR A O 1
ATOM 654 N N . GLY A 1 86 ? 5.701 -4.956 -3.027 1.00 91.94 86 GLY A N 1
ATOM 655 C CA . GLY A 1 86 ? 5.760 -5.036 -4.473 1.00 91.94 86 GLY A CA 1
ATOM 656 C C . GLY A 1 86 ? 7.102 -4.630 -5.047 1.00 91.94 86 GLY A C 1
ATOM 657 O O . GLY A 1 86 ? 8.038 -4.272 -4.326 1.00 91.94 86 GLY A O 1
ATOM 658 N N . SER A 1 87 ? 7.158 -4.661 -6.368 1.00 91.81 87 SER A N 1
ATOM 659 C CA . SER A 1 87 ? 8.290 -4.189 -7.152 1.00 91.81 87 SER A CA 1
ATOM 660 C C . SER A 1 87 ? 7.902 -2.886 -7.852 1.00 91.81 87 SER A C 1
ATOM 662 O O . SER A 1 87 ? 6.866 -2.842 -8.519 1.00 91.81 87 SER A O 1
ATOM 664 N N . PRO A 1 88 ? 8.689 -1.811 -7.703 1.00 89.56 88 PRO A N 1
ATOM 665 C CA . PRO A 1 88 ? 8.492 -0.580 -8.454 1.00 89.56 88 PRO A CA 1
ATOM 666 C C . PRO A 1 88 ? 8.546 -0.846 -9.963 1.00 89.56 88 PRO A C 1
ATOM 668 O O . PRO A 1 88 ? 9.468 -1.490 -10.455 1.00 89.56 88 PRO A O 1
ATOM 671 N N . ASP A 1 89 ? 7.568 -0.317 -10.690 1.00 87.50 89 ASP A N 1
ATOM 672 C CA . ASP A 1 89 ? 7.502 -0.297 -12.151 1.00 87.50 89 ASP A CA 1
ATOM 673 C C . ASP A 1 89 ? 7.740 1.147 -12.606 1.00 87.50 89 ASP A C 1
ATOM 675 O O . ASP A 1 89 ? 6.825 1.907 -12.933 1.00 87.50 89 ASP A O 1
ATOM 679 N N . GLY A 1 90 ? 8.994 1.576 -12.460 1.00 79.88 90 GLY A N 1
ATOM 680 C CA . GLY A 1 90 ? 9.406 2.964 -12.640 1.00 79.88 90 GLY A CA 1
ATOM 681 C C . GLY A 1 90 ? 9.232 3.836 -11.392 1.00 79.88 90 GLY A C 1
ATOM 682 O O . GLY A 1 90 ? 9.167 3.364 -10.257 1.00 79.88 90 GLY A O 1
ATOM 683 N N . ALA A 1 91 ? 9.223 5.155 -11.600 1.00 74.81 91 ALA A N 1
ATOM 684 C CA . ALA A 1 91 ? 9.248 6.134 -10.508 1.00 74.81 91 ALA A CA 1
ATOM 685 C C . ALA A 1 91 ? 7.868 6.414 -9.888 1.00 74.81 91 ALA A C 1
ATOM 687 O O . ALA A 1 91 ? 7.796 6.974 -8.797 1.00 74.81 91 ALA A O 1
ATOM 688 N N . THR A 1 92 ? 6.787 6.065 -10.586 1.00 85.81 92 THR A N 1
ATOM 689 C CA . THR A 1 92 ? 5.420 6.495 -10.252 1.00 85.81 92 THR A CA 1
ATOM 690 C C . THR A 1 92 ? 4.468 5.344 -9.982 1.00 85.81 92 THR A C 1
ATOM 692 O O . THR A 1 92 ? 3.338 5.599 -9.587 1.00 85.81 92 THR A O 1
ATOM 695 N N . CYS A 1 93 ? 4.885 4.097 -10.199 1.00 90.62 93 CYS A N 1
ATOM 696 C CA . CYS A 1 93 ? 4.019 2.937 -10.062 1.00 90.62 93 CYS A CA 1
ATOM 697 C C . CYS A 1 93 ? 4.737 1.774 -9.381 1.00 90.62 93 CYS A C 1
ATOM 699 O O . CYS A 1 93 ? 5.957 1.648 -9.469 1.00 90.62 93 CYS A O 1
ATOM 701 N N . ALA A 1 94 ? 3.976 0.909 -8.720 1.00 92.88 94 ALA A N 1
ATOM 702 C CA . ALA A 1 94 ? 4.469 -0.319 -8.120 1.00 92.88 94 ALA A CA 1
ATOM 703 C C . ALA A 1 94 ? 3.519 -1.487 -8.407 1.00 92.88 94 ALA A C 1
ATOM 705 O O . ALA A 1 94 ? 2.309 -1.400 -8.187 1.00 92.88 94 ALA A O 1
ATOM 706 N N . GLY A 1 95 ? 4.098 -2.593 -8.869 1.00 94.12 95 GLY A N 1
ATOM 707 C CA . GLY A 1 95 ? 3.431 -3.879 -8.994 1.00 94.12 95 GLY A CA 1
ATOM 708 C C . GLY A 1 95 ? 3.414 -4.592 -7.651 1.00 94.12 95 GLY A C 1
ATOM 709 O O . GLY A 1 95 ? 4.437 -5.095 -7.188 1.00 94.12 95 GLY A O 1
ATOM 710 N N . ILE A 1 96 ? 2.253 -4.632 -7.013 1.00 94.44 96 ILE A N 1
ATOM 711 C CA . ILE A 1 96 ? 2.018 -5.298 -5.739 1.00 94.44 96 ILE A CA 1
ATOM 712 C C . ILE A 1 96 ? 2.002 -6.809 -5.949 1.00 94.44 96 ILE A C 1
ATOM 714 O O . ILE A 1 96 ? 1.174 -7.352 -6.683 1.00 94.44 96 ILE A O 1
ATOM 718 N N . THR A 1 97 ? 2.917 -7.488 -5.270 1.00 92.19 97 THR A N 1
ATOM 719 C CA . THR A 1 97 ? 3.083 -8.945 -5.311 1.00 92.19 97 THR A CA 1
ATOM 720 C C . THR A 1 97 ? 2.519 -9.617 -4.067 1.00 92.19 97 THR A C 1
ATOM 722 O O . THR A 1 97 ? 2.174 -10.796 -4.105 1.00 92.19 97 THR A O 1
ATOM 725 N N . GLN A 1 98 ? 2.385 -8.875 -2.967 1.00 92.69 98 GLN A N 1
ATOM 726 C CA . GLN A 1 98 ? 1.859 -9.389 -1.715 1.00 92.69 98 GLN A CA 1
ATOM 727 C C . GLN A 1 98 ? 1.002 -8.344 -1.009 1.00 92.69 98 GLN A C 1
ATOM 729 O O . GLN A 1 98 ? 1.390 -7.187 -0.862 1.00 92.69 98 GLN A O 1
ATOM 734 N N . VAL A 1 99 ? -0.147 -8.795 -0.512 1.00 92.44 99 VAL A N 1
ATOM 735 C CA . VAL A 1 99 ? -1.058 -8.005 0.313 1.00 92.44 99 VAL A CA 1
ATOM 736 C C . VAL A 1 99 ? -1.321 -8.775 1.594 1.00 92.44 99 VAL A C 1
ATOM 738 O O . VAL A 1 99 ? -1.693 -9.951 1.557 1.00 92.44 99 VAL A O 1
ATOM 741 N N . ARG A 1 100 ? -1.148 -8.128 2.742 1.00 91.81 100 ARG A N 1
ATOM 742 C CA . ARG A 1 100 ? -1.548 -8.678 4.036 1.00 91.81 100 ARG A CA 1
ATOM 743 C C . ARG A 1 100 ? -2.503 -7.725 4.721 1.00 91.81 100 ARG A C 1
ATOM 745 O O . ARG A 1 100 ? -2.246 -6.531 4.788 1.00 91.81 100 ARG A O 1
ATOM 752 N N . HIS A 1 101 ? -3.580 -8.271 5.263 1.00 89.62 101 HIS A N 1
ATOM 753 C CA . HIS A 1 101 ? -4.502 -7.539 6.114 1.00 89.62 101 HIS A CA 1
ATOM 754 C C . HIS A 1 101 ? -4.549 -8.212 7.484 1.00 89.62 101 HIS A C 1
ATOM 756 O O . HIS A 1 101 ? -4.813 -9.414 7.584 1.00 89.62 101 HIS A O 1
ATOM 762 N N . ASN A 1 102 ? -4.241 -7.460 8.537 1.00 88.69 102 ASN A N 1
ATOM 763 C CA . ASN A 1 102 ? -4.168 -7.935 9.922 1.00 88.69 102 ASN A CA 1
ATOM 764 C C . ASN A 1 102 ? -3.207 -9.129 10.059 1.00 88.69 102 ASN A C 1
ATOM 766 O O . ASN A 1 102 ? -3.517 -10.148 10.679 1.00 88.69 102 ASN A O 1
ATOM 770 N N . GLY A 1 103 ? -2.060 -9.047 9.378 1.00 86.62 103 GLY A N 1
ATOM 771 C CA . GLY A 1 103 ? -1.038 -10.094 9.342 1.00 86.62 103 GLY A CA 1
ATOM 772 C C . GLY A 1 103 ? -1.365 -11.310 8.463 1.00 86.62 103 GLY A C 1
ATOM 773 O O . GLY A 1 103 ? -0.488 -12.153 8.263 1.00 86.62 103 GLY A O 1
ATOM 774 N N . ARG A 1 104 ? -2.566 -11.413 7.880 1.00 89.62 104 ARG A N 1
ATOM 77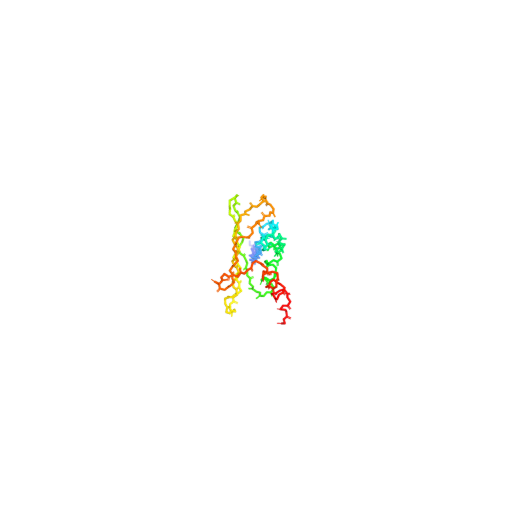5 C CA . ARG A 1 104 ? -2.955 -12.522 6.991 1.00 89.62 104 ARG A CA 1
ATOM 776 C C . ARG A 1 104 ? -2.803 -12.141 5.528 1.00 89.62 104 ARG A C 1
ATOM 778 O O . ARG A 1 104 ? -3.290 -11.091 5.126 1.00 89.62 104 ARG A O 1
ATOM 785 N N . ALA A 1 105 ? -2.170 -13.006 4.737 1.00 90.75 105 ALA A N 1
ATOM 786 C CA . ALA A 1 105 ? -2.118 -12.828 3.291 1.00 90.75 105 ALA A CA 1
ATOM 787 C C . ALA A 1 105 ? -3.537 -12.859 2.702 1.00 90.75 105 ALA A C 1
ATOM 789 O O . ALA A 1 105 ? -4.339 -13.734 3.038 1.00 90.75 105 ALA A O 1
ATOM 790 N N . ILE A 1 106 ? -3.837 -11.891 1.845 1.00 89.25 106 ILE A N 1
ATOM 791 C CA . ILE A 1 106 ? -5.092 -11.788 1.101 1.00 89.25 106 ILE A CA 1
ATOM 792 C C . ILE A 1 106 ? -4.785 -11.560 -0.380 1.00 89.25 106 ILE A C 1
ATOM 794 O O . ILE A 1 106 ? -3.675 -11.176 -0.740 1.00 89.25 106 ILE A O 1
ATOM 798 N N . GLY A 1 107 ? -5.772 -11.805 -1.240 1.00 87.69 107 GLY A N 1
ATOM 799 C CA . GLY A 1 107 ? -5.659 -11.485 -2.660 1.00 87.69 107 GLY A CA 1
ATOM 800 C C . GLY A 1 107 ? -5.629 -9.975 -2.903 1.00 87.69 107 GLY A C 1
ATOM 801 O O . GLY A 1 107 ? -6.260 -9.205 -2.171 1.00 87.69 107 GLY A O 1
ATOM 802 N N . ALA A 1 108 ? -4.886 -9.556 -3.929 1.00 85.94 108 ALA A N 1
ATOM 803 C CA . ALA A 1 108 ? -4.769 -8.154 -4.321 1.00 85.94 108 ALA A CA 1
ATOM 804 C C . ALA A 1 108 ? -6.120 -7.546 -4.742 1.00 85.94 108 ALA A C 1
ATOM 806 O O . ALA A 1 108 ? -6.397 -6.390 -4.440 1.00 85.94 108 ALA A O 1
ATOM 807 N N . ASP A 1 109 ? -7.011 -8.358 -5.313 1.00 83.75 109 ASP A N 1
ATOM 808 C CA . ASP A 1 109 ? -8.405 -8.027 -5.635 1.00 83.75 109 ASP A CA 1
ATOM 809 C C . ASP A 1 109 ? -9.202 -7.486 -4.435 1.00 83.75 109 ASP A C 1
ATOM 811 O O . ASP A 1 109 ? -10.168 -6.742 -4.597 1.00 83.75 109 ASP A O 1
ATOM 815 N N . ARG A 1 110 ? -8.784 -7.811 -3.208 1.00 85.62 110 ARG A N 1
ATOM 816 C CA . ARG A 1 110 ? -9.474 -7.391 -1.984 1.00 85.62 110 ARG A CA 1
ATOM 817 C C . ARG A 1 110 ? -9.039 -6.025 -1.461 1.00 85.62 110 ARG A C 1
ATOM 819 O O . ARG A 1 110 ? -9.685 -5.524 -0.538 1.00 85.62 110 ARG A O 1
ATOM 826 N N . VAL A 1 111 ? -7.976 -5.430 -2.010 1.00 86.25 111 VAL A N 1
ATOM 827 C CA . VAL A 1 111 ? -7.465 -4.118 -1.576 1.00 86.25 111 VAL A CA 1
ATOM 828 C C . VAL A 1 111 ? -8.500 -3.031 -1.835 1.00 86.25 111 VAL A C 1
ATOM 830 O O . VAL A 1 111 ? -8.845 -2.311 -0.904 1.00 86.25 111 VAL A O 1
ATOM 833 N N . LEU A 1 112 ? -9.072 -2.971 -3.041 1.00 83.44 112 LEU A N 1
ATOM 834 C CA . LEU A 1 112 ? -10.100 -1.983 -3.393 1.00 83.44 112 LEU A CA 1
ATOM 835 C C . LEU A 1 112 ? -11.280 -2.030 -2.418 1.00 83.44 112 LEU A C 1
ATOM 837 O O . LEU A 1 112 ? -11.610 -1.031 -1.786 1.00 83.44 112 LEU A O 1
ATOM 841 N N . GLY A 1 113 ? -11.833 -3.222 -2.183 1.00 84.56 113 GLY A N 1
ATOM 842 C CA . GLY A 1 113 ? -12.936 -3.390 -1.239 1.00 84.56 113 GLY A CA 1
ATOM 843 C C . GLY A 1 113 ? -12.561 -3.068 0.215 1.00 84.56 113 GLY A C 1
ATOM 844 O O . GLY A 1 113 ? -13.436 -2.750 1.019 1.00 84.56 113 GLY A O 1
ATOM 845 N N . LEU A 1 114 ? -11.288 -3.165 0.615 1.00 84.06 114 LEU A N 1
ATOM 846 C CA . LEU A 1 114 ? -10.828 -2.678 1.925 1.00 84.06 114 LEU A CA 1
ATOM 847 C C . LEU A 1 114 ? -10.792 -1.149 1.966 1.00 84.06 114 LEU A C 1
ATOM 849 O O . LEU A 1 114 ? -11.328 -0.559 2.902 1.00 84.06 114 LEU A O 1
ATOM 853 N N . VAL A 1 115 ? -10.208 -0.518 0.948 1.00 82.88 115 VAL A N 1
ATOM 854 C CA . VAL A 1 115 ? -10.100 0.942 0.829 1.00 82.88 115 VAL A CA 1
ATOM 855 C C . VAL A 1 115 ? -11.484 1.584 0.782 1.00 82.88 115 VAL A C 1
ATOM 857 O O . VAL A 1 115 ? -11.733 2.545 1.503 1.00 82.88 115 VAL A O 1
ATOM 860 N N . GLU A 1 116 ? -12.423 1.014 0.029 1.00 83.50 116 GLU A N 1
ATOM 861 C CA . GLU A 1 116 ? -13.815 1.468 -0.024 1.00 83.50 116 GLU A CA 1
ATOM 862 C C . GLU A 1 116 ? -14.506 1.373 1.339 1.00 83.50 116 GLU A C 1
ATOM 864 O O . GLU A 1 116 ? -15.139 2.334 1.782 1.00 83.50 116 GLU A O 1
ATOM 869 N N . ARG A 1 117 ? -14.357 0.246 2.050 1.00 82.50 117 ARG A N 1
ATOM 870 C CA . ARG A 1 117 ? -14.926 0.063 3.399 1.00 82.50 117 ARG A CA 1
ATOM 871 C C . ARG A 1 117 ? -14.353 1.060 4.404 1.00 82.50 117 ARG A C 1
ATOM 873 O O . ARG A 1 117 ? -15.092 1.602 5.221 1.00 82.50 117 ARG A O 1
ATOM 880 N N . LEU A 1 118 ? -13.056 1.337 4.327 1.00 77.50 118 LEU A N 1
ATOM 881 C CA . LEU A 1 118 ? -12.382 2.337 5.157 1.00 77.50 118 LEU A CA 1
ATOM 882 C C . LEU A 1 118 ? -12.788 3.770 4.786 1.00 77.50 118 LEU A C 1
ATOM 884 O O . LEU A 1 118 ? -12.969 4.618 5.661 1.00 77.50 118 LEU A O 1
ATOM 888 N N . GLY A 1 119 ? -12.973 4.037 3.494 1.00 69.38 119 GLY A N 1
ATOM 889 C CA . GLY A 1 119 ? -13.352 5.340 2.956 1.00 69.38 119 GLY A CA 1
ATOM 890 C C . GLY A 1 119 ? -14.807 5.725 3.231 1.00 69.38 119 GLY A C 1
ATOM 891 O O . GLY A 1 119 ? -15.094 6.918 3.367 1.00 69.38 119 GLY A O 1
ATOM 892 N N . THR A 1 120 ? -15.701 4.735 3.338 1.00 66.06 120 THR A N 1
ATOM 893 C CA . THR A 1 120 ? -17.145 4.894 3.596 1.00 66.06 120 THR A CA 1
ATOM 894 C C . THR A 1 120 ? -17.518 4.853 5.077 1.00 66.06 120 THR A C 1
ATOM 896 O O . THR A 1 120 ? -18.579 5.359 5.441 1.00 66.06 120 THR A O 1
ATOM 899 N N . ALA A 1 121 ? -16.662 4.315 5.952 1.00 56.25 121 ALA A N 1
ATOM 900 C CA . ALA A 1 121 ? -16.905 4.225 7.391 1.00 56.25 121 ALA A CA 1
ATOM 901 C C . ALA A 1 121 ? -16.797 5.590 8.113 1.00 56.25 121 ALA A C 1
ATOM 903 O O . ALA A 1 121 ? -16.008 5.762 9.032 1.00 56.25 121 ALA A O 1
ATOM 904 N N . ARG A 1 122 ? -17.589 6.591 7.723 1.00 46.47 122 ARG A N 1
ATOM 905 C CA . ARG A 1 122 ? -17.882 7.755 8.570 1.00 46.47 122 ARG A CA 1
ATOM 906 C C . ARG A 1 122 ? -19.167 7.491 9.342 1.00 46.47 122 ARG A C 1
ATOM 908 O O . ARG A 1 122 ? -20.232 7.465 8.728 1.00 46.47 122 ARG A O 1
ATOM 915 N N . ARG A 1 123 ? -19.076 7.364 10.662 1.00 43.84 123 ARG A N 1
ATOM 916 C CA . ARG A 1 123 ? -20.089 7.879 11.591 1.00 43.84 123 ARG A CA 1
ATOM 917 C C . ARG A 1 123 ? -19.383 8.415 12.818 1.00 43.84 123 ARG A C 1
ATOM 919 O O . ARG A 1 123 ? -18.620 7.627 13.416 1.00 43.84 123 ARG A O 1
#

Sequence (123 aa):
MPSRRSIIMTFGAMLAMGASLSPAAARSVCLWSFVQNQRIDLSSTQEIETAFQRQGGSCRVQQTRESFRMDCAIPGRPVQTLELTGSPDGATCAGITQVRHNGRAIGADRVLGLVERLGTARR